Protein AF-D7CAJ5-F1 (afdb_monomer)

Structure (mmCIF, N/CA/C/O backbone):
data_AF-D7CAJ5-F1
#
_entry.id   AF-D7CAJ5-F1
#
loop_
_atom_site.group_PDB
_atom_site.id
_atom_site.type_symbol
_atom_site.label_atom_id
_atom_site.label_alt_id
_atom_site.label_comp_id
_atom_site.label_asym_id
_atom_site.label_entity_id
_atom_site.label_seq_id
_atom_site.pdbx_PDB_ins_code
_atom_site.Cartn_x
_atom_site.Cartn_y
_atom_site.Cartn_z
_atom_site.occupancy
_atom_site.B_iso_or_equiv
_atom_site.auth_seq_id
_atom_site.auth_comp_id
_atom_site.auth_asym_id
_atom_site.auth_atom_id
_atom_site.pdbx_PDB_model_num
ATOM 1 N N . MET A 1 1 ? -3.011 30.055 -12.595 1.00 77.50 1 MET A N 1
ATOM 2 C CA . MET A 1 1 ? -3.490 28.859 -13.329 1.00 77.50 1 MET A CA 1
ATOM 3 C C . MET A 1 1 ? -2.334 28.028 -13.891 1.00 77.50 1 MET A C 1
ATOM 5 O O . MET A 1 1 ? -2.261 26.851 -13.572 1.00 77.50 1 MET A O 1
ATOM 9 N N . ILE A 1 2 ? -1.385 28.634 -14.620 1.00 90.12 2 ILE A N 1
ATOM 10 C CA . ILE A 1 2 ? -0.223 27.937 -15.220 1.00 90.12 2 ILE A CA 1
ATOM 11 C C . ILE A 1 2 ? 0.665 27.239 -14.172 1.00 90.12 2 ILE A C 1
ATOM 13 O O . ILE A 1 2 ? 1.001 26.074 -14.346 1.00 90.12 2 ILE A O 1
ATOM 17 N N . ALA A 1 3 ? 0.974 27.899 -13.049 1.00 89.44 3 ALA A N 1
ATOM 18 C CA . ALA A 1 3 ? 1.773 27.295 -11.975 1.00 89.44 3 ALA A CA 1
ATOM 19 C C . ALA A 1 3 ? 1.115 26.042 -11.364 1.00 89.44 3 ALA A C 1
ATOM 21 O O . ALA A 1 3 ? 1.793 25.049 -11.141 1.00 89.44 3 ALA A O 1
ATOM 22 N N . GLY A 1 4 ? -0.210 26.046 -11.172 1.00 90.31 4 GLY A N 1
ATOM 23 C CA . GLY A 1 4 ? -0.937 24.874 -10.665 1.00 90.31 4 GLY A CA 1
ATOM 24 C C . GLY A 1 4 ? -0.945 23.704 -11.652 1.00 90.31 4 GLY A C 1
ATOM 25 O O . GLY A 1 4 ? -0.774 22.558 -11.248 1.00 90.31 4 GLY A O 1
ATOM 26 N N . LEU A 1 5 ? -1.067 23.994 -12.952 1.00 90.94 5 LEU A N 1
ATOM 27 C CA . LEU A 1 5 ? -0.935 22.998 -14.021 1.00 90.94 5 LEU A CA 1
ATOM 28 C C . LEU A 1 5 ? 0.477 22.399 -14.074 1.00 90.94 5 LEU A C 1
ATOM 30 O O . LEU A 1 5 ? 0.617 21.186 -14.202 1.00 90.94 5 LEU A O 1
ATOM 34 N N . ALA A 1 6 ? 1.513 23.224 -13.907 1.00 90.00 6 ALA A N 1
ATOM 35 C CA . ALA A 1 6 ? 2.898 22.766 -13.843 1.00 90.00 6 ALA A CA 1
ATOM 36 C C . ALA A 1 6 ? 3.161 21.880 -12.613 1.00 90.00 6 ALA A C 1
ATOM 38 O O . ALA A 1 6 ? 3.793 20.835 -12.743 1.00 90.00 6 ALA A O 1
ATOM 39 N N . THR A 1 7 ? 2.635 22.239 -11.436 1.00 89.69 7 THR A N 1
ATOM 40 C CA . THR A 1 7 ? 2.743 21.403 -10.228 1.00 89.69 7 THR A CA 1
ATOM 41 C C . THR A 1 7 ? 2.035 20.063 -10.404 1.00 89.69 7 THR A C 1
ATOM 43 O O . THR A 1 7 ? 2.598 19.027 -10.062 1.00 89.69 7 THR A O 1
ATOM 46 N N . LEU A 1 8 ? 0.828 20.059 -10.976 1.00 90.81 8 LEU A N 1
ATOM 47 C CA . LEU A 1 8 ? 0.088 18.825 -11.236 1.00 90.81 8 LEU A CA 1
ATOM 48 C C . LEU A 1 8 ? 0.845 17.919 -12.219 1.00 90.81 8 LEU A C 1
ATOM 50 O O . LEU A 1 8 ? 1.006 16.730 -11.958 1.00 90.81 8 LEU A O 1
ATOM 54 N N . ALA A 1 9 ? 1.363 18.485 -13.311 1.00 90.19 9 ALA A N 1
ATOM 55 C CA . ALA A 1 9 ? 2.167 17.747 -14.280 1.00 90.19 9 ALA A CA 1
ATOM 56 C C . ALA A 1 9 ? 3.441 17.167 -13.644 1.00 90.19 9 ALA A C 1
ATOM 58 O O . ALA A 1 9 ? 3.770 16.006 -13.877 1.00 90.19 9 ALA A O 1
ATOM 59 N N . TYR A 1 10 ? 4.119 17.942 -12.793 1.00 91.12 10 TYR A N 1
ATOM 60 C CA . TYR A 1 10 ? 5.318 17.501 -12.083 1.00 91.12 10 TYR A CA 1
ATOM 61 C C . TYR A 1 10 ? 5.037 16.351 -11.101 1.00 91.12 10 TYR A C 1
ATOM 63 O O . TYR A 1 10 ? 5.813 15.401 -11.036 1.00 91.12 10 TYR A O 1
ATOM 71 N N . LEU A 1 11 ? 3.911 16.388 -10.381 1.00 91.88 11 LEU A N 1
ATOM 72 C CA . LEU A 1 11 ? 3.502 15.310 -9.471 1.00 91.88 11 LEU A CA 1
ATOM 73 C C . LEU A 1 11 ? 3.100 14.027 -10.213 1.00 91.88 11 LEU A C 1
ATOM 75 O O . LEU A 1 11 ? 3.353 12.926 -9.729 1.00 91.88 11 LEU A O 1
ATOM 79 N N . ILE A 1 12 ? 2.489 14.160 -11.392 1.00 92.19 12 ILE A N 1
ATOM 80 C CA . ILE A 1 12 ? 2.071 13.022 -12.223 1.00 92.19 12 ILE A CA 1
ATOM 81 C C . ILE A 1 12 ? 3.265 12.384 -12.945 1.00 92.19 12 ILE A C 1
ATOM 83 O O . ILE A 1 12 ? 3.240 11.185 -13.226 1.00 92.19 12 ILE A O 1
ATOM 87 N N . LEU A 1 13 ? 4.324 13.153 -13.210 1.00 89.94 13 LEU A N 1
ATOM 88 C CA . LEU A 1 13 ? 5.495 12.720 -13.970 1.00 89.94 13 LEU A CA 1
ATOM 89 C C . LEU A 1 13 ? 6.076 11.364 -13.509 1.00 89.94 13 LEU A C 1
ATOM 91 O O . LEU A 1 13 ? 6.134 10.457 -14.340 1.00 89.94 13 LEU A O 1
ATOM 95 N N . PRO A 1 14 ? 6.442 11.138 -12.228 1.00 86.31 14 PRO A N 1
ATOM 96 C CA . PRO A 1 14 ? 6.976 9.843 -11.794 1.00 86.31 14 PRO A CA 1
ATOM 97 C C . PRO A 1 14 ? 5.965 8.698 -11.944 1.00 86.31 14 PRO A C 1
ATOM 99 O O . PRO A 1 14 ? 6.348 7.590 -12.311 1.00 86.31 14 PRO A O 1
ATOM 102 N N . ASN A 1 15 ? 4.672 8.965 -11.740 1.00 86.50 15 ASN A N 1
ATOM 103 C CA . ASN A 1 15 ? 3.621 7.957 -11.883 1.00 86.50 15 ASN A CA 1
ATOM 104 C C . ASN A 1 15 ? 3.411 7.515 -13.341 1.00 86.50 15 ASN A C 1
ATOM 106 O O . ASN A 1 15 ? 2.938 6.412 -13.577 1.00 86.50 15 ASN A O 1
ATOM 110 N N . VAL A 1 16 ? 3.771 8.353 -14.319 1.00 84.00 16 VAL A N 1
ATOM 111 C CA . VAL A 1 16 ? 3.747 8.012 -15.755 1.00 84.00 16 VAL A CA 1
ATOM 112 C C . VAL A 1 16 ? 5.053 7.350 -16.194 1.00 84.00 16 VAL A C 1
ATOM 114 O O . VAL A 1 16 ? 5.054 6.473 -17.056 1.00 84.00 16 VAL A O 1
ATOM 117 N N . VAL A 1 17 ? 6.171 7.717 -15.570 1.00 81.62 17 VAL A N 1
ATOM 118 C CA . VAL A 1 17 ? 7.478 7.118 -15.854 1.00 81.62 17 VAL A CA 1
ATOM 119 C C . VAL A 1 17 ? 7.504 5.634 -15.461 1.00 81.62 17 VAL A C 1
ATOM 121 O O . VAL A 1 17 ? 7.990 4.821 -16.241 1.00 81.62 17 VAL A O 1
ATOM 124 N N . VAL A 1 18 ? 6.920 5.237 -14.323 1.00 81.31 18 VAL A N 1
ATOM 125 C CA . VAL A 1 18 ? 6.859 3.819 -13.898 1.00 81.31 18 VAL A CA 1
ATOM 126 C C . VAL A 1 18 ? 6.206 2.888 -14.942 1.00 81.31 18 VAL A C 1
ATOM 128 O O . VAL A 1 18 ? 6.850 1.915 -15.341 1.00 81.31 18 VAL A O 1
ATOM 131 N N . PRO A 1 19 ? 4.979 3.141 -15.441 1.00 74.88 19 PRO A N 1
ATOM 132 C CA . PRO A 1 19 ? 4.373 2.307 -16.474 1.00 74.88 19 PRO A CA 1
ATOM 133 C C . PRO A 1 19 ? 5.100 2.429 -17.816 1.00 74.88 19 PRO A C 1
ATOM 135 O O . PRO A 1 19 ? 5.177 1.441 -18.538 1.00 74.88 19 PRO A O 1
ATOM 138 N N . ALA A 1 20 ? 5.705 3.578 -18.143 1.00 75.44 20 ALA A N 1
ATOM 139 C CA . ALA A 1 20 ? 6.535 3.693 -19.343 1.00 75.44 20 ALA A CA 1
ATOM 140 C C . ALA A 1 20 ? 7.748 2.742 -19.292 1.00 75.44 20 ALA A C 1
ATOM 142 O O . ALA A 1 20 ? 8.028 2.047 -20.268 1.00 75.44 20 ALA A O 1
ATOM 143 N N . PHE A 1 21 ? 8.419 2.638 -18.139 1.00 70.88 21 PHE A N 1
ATOM 144 C CA . PHE A 1 21 ? 9.510 1.680 -17.921 1.00 70.88 21 PHE A CA 1
ATOM 145 C C . PHE A 1 21 ? 9.037 0.221 -17.797 1.00 70.88 21 PHE A C 1
ATOM 147 O O . PHE A 1 21 ? 9.837 -0.687 -18.025 1.00 70.88 21 PHE A O 1
ATOM 154 N N . SER A 1 22 ? 7.754 -0.032 -17.511 1.00 68.69 22 SER A N 1
ATOM 155 C CA . SER A 1 22 ? 7.170 -1.386 -17.508 1.00 68.69 22 SER A CA 1
ATOM 156 C C . SER A 1 22 ? 7.195 -2.047 -18.894 1.00 68.69 22 SER A C 1
ATOM 158 O O . SER A 1 22 ? 7.256 -3.271 -18.983 1.00 68.69 22 SER A O 1
ATOM 160 N N . PHE A 1 23 ? 7.230 -1.254 -19.971 1.00 68.50 23 PHE A N 1
ATOM 161 C CA . PHE A 1 23 ? 7.382 -1.744 -21.346 1.00 68.50 23 PHE A CA 1
ATOM 162 C C . PHE A 1 23 ? 8.843 -1.953 -21.776 1.00 68.50 23 PHE A C 1
ATOM 164 O O . PHE A 1 23 ? 9.093 -2.278 -22.937 1.00 68.50 23 PHE A O 1
ATOM 171 N N . ASN A 1 24 ? 9.823 -1.768 -20.886 1.00 63.34 24 ASN A N 1
ATOM 172 C CA . ASN A 1 24 ? 11.232 -1.993 -21.198 1.00 63.34 24 ASN A CA 1
ATOM 173 C C . ASN A 1 24 ? 11.686 -3.379 -20.708 1.00 63.34 24 ASN A C 1
ATOM 175 O O . ASN A 1 24 ? 11.556 -3.674 -19.523 1.00 63.34 24 ASN A O 1
ATOM 179 N N . LYS A 1 25 ? 12.253 -4.211 -21.595 1.00 60.44 25 LYS A N 1
ATOM 180 C CA . LYS A 1 25 ? 12.851 -5.529 -21.282 1.00 60.44 25 LYS A CA 1
ATOM 181 C C . LYS A 1 25 ? 14.333 -5.360 -20.887 1.00 60.44 25 LYS A C 1
ATOM 183 O O . LYS A 1 25 ? 15.153 -5.128 -21.779 1.00 60.44 25 LYS A O 1
ATOM 188 N N . PRO A 1 26 ? 14.718 -5.481 -19.603 1.00 60.09 26 PRO A N 1
ATOM 189 C CA . PRO A 1 26 ? 16.119 -5.394 -19.201 1.00 60.09 26 PRO A CA 1
ATOM 190 C C . PRO A 1 26 ? 16.836 -6.746 -19.382 1.00 60.09 26 PRO A C 1
ATOM 192 O O . PRO A 1 26 ? 16.304 -7.789 -19.015 1.00 60.09 26 PRO A O 1
ATOM 195 N N . ASN A 1 27 ? 18.082 -6.749 -19.868 1.00 52.19 27 ASN A N 1
ATOM 196 C CA . ASN A 1 27 ? 18.954 -7.944 -19.889 1.00 52.19 27 ASN A CA 1
ATOM 197 C C . ASN A 1 27 ? 19.518 -8.327 -18.491 1.00 52.19 27 ASN A C 1
ATOM 199 O O . ASN A 1 27 ? 20.505 -9.054 -18.397 1.00 52.19 27 ASN A O 1
ATOM 203 N N . GLY A 1 28 ? 18.941 -7.819 -17.396 1.00 58.12 28 GLY A N 1
ATOM 204 C CA . GLY A 1 28 ? 19.427 -8.001 -16.024 1.00 58.12 28 GLY A CA 1
ATOM 205 C C . GLY A 1 28 ? 18.440 -7.480 -14.970 1.00 58.12 28 GLY A C 1
ATOM 206 O O . GLY A 1 28 ? 17.347 -7.034 -15.302 1.00 58.12 28 GLY A O 1
ATOM 207 N N . ARG A 1 29 ? 18.819 -7.517 -13.683 1.00 54.59 29 ARG A N 1
ATOM 208 C CA . ARG A 1 29 ? 17.941 -7.149 -12.543 1.00 54.59 29 ARG A CA 1
ATOM 209 C C . ARG A 1 29 ? 17.707 -5.637 -12.378 1.00 54.59 29 ARG A C 1
ATOM 211 O O . ARG A 1 29 ? 16.894 -5.241 -11.551 1.00 54.59 29 ARG A O 1
ATOM 218 N N . PHE A 1 30 ? 18.418 -4.801 -13.138 1.00 53.78 30 PHE A N 1
ATOM 219 C CA . PHE A 1 30 ? 18.406 -3.344 -13.004 1.00 53.78 30 PHE A CA 1
ATOM 220 C C . PHE A 1 30 ? 18.010 -2.679 -14.322 1.00 53.78 30 PHE A C 1
ATOM 222 O O . PHE A 1 30 ? 18.653 -2.882 -15.351 1.00 53.78 30 PHE A O 1
ATOM 229 N N . ASN A 1 31 ? 16.947 -1.878 -14.280 1.00 54.88 31 ASN A N 1
ATOM 230 C CA . ASN A 1 31 ? 16.329 -1.246 -15.442 1.00 54.88 31 ASN A CA 1
ATOM 231 C C . ASN A 1 31 ? 16.517 0.282 -15.374 1.00 54.88 31 ASN A C 1
ATOM 233 O O . ASN A 1 31 ? 15.576 1.023 -15.115 1.00 54.88 31 AS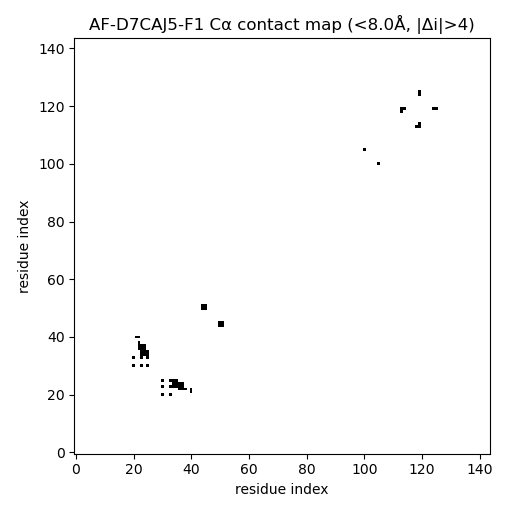N A O 1
ATOM 237 N N . TYR A 1 32 ? 17.765 0.741 -15.529 1.00 58.12 32 TYR A N 1
ATOM 238 C CA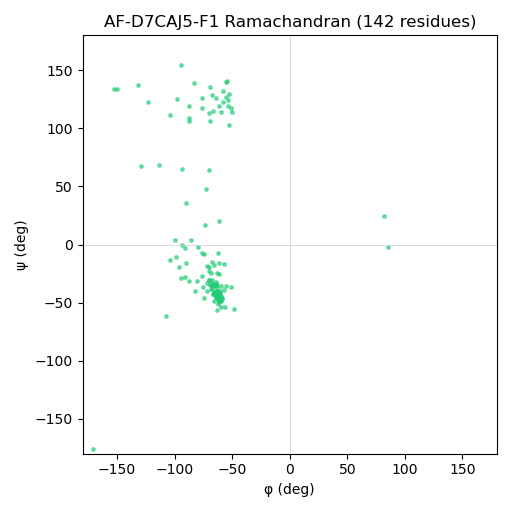 . TYR A 1 32 ? 18.116 2.174 -15.513 1.00 58.12 32 TYR A CA 1
ATOM 239 C C . TYR A 1 32 ? 18.267 2.782 -16.916 1.00 58.12 32 TYR A C 1
ATOM 241 O O . TYR A 1 32 ? 18.363 3.998 -17.052 1.00 58.12 32 TYR A O 1
ATOM 249 N N . THR A 1 33 ? 18.288 1.956 -17.967 1.00 57.97 33 THR A N 1
ATOM 250 C CA . THR A 1 33 ? 18.450 2.392 -19.360 1.00 57.97 33 THR A CA 1
ATOM 251 C C . THR A 1 33 ? 17.396 1.739 -20.249 1.00 57.97 33 THR A C 1
ATOM 253 O O . THR A 1 33 ? 17.101 0.551 -20.115 1.00 57.97 33 THR A O 1
ATOM 256 N N . TRP A 1 34 ? 16.804 2.518 -21.159 1.00 58.38 34 TRP A N 1
ATOM 257 C CA . TRP A 1 34 ? 15.859 2.008 -22.154 1.00 58.38 34 TRP A CA 1
ATOM 258 C C . TRP A 1 34 ? 16.600 1.076 -23.122 1.00 58.38 34 TRP A C 1
ATOM 260 O O . TRP A 1 34 ? 17.502 1.521 -23.827 1.00 58.38 34 TRP A O 1
ATOM 270 N N . GLN A 1 35 ? 16.265 -0.217 -23.130 1.00 65.75 35 GLN A N 1
ATOM 271 C CA . GLN A 1 35 ? 16.949 -1.232 -23.937 1.00 65.75 35 GLN A CA 1
ATOM 272 C C . GLN A 1 35 ? 16.072 -1.687 -25.104 1.00 65.75 35 GLN A C 1
ATOM 274 O O . GLN A 1 35 ? 16.461 -1.526 -26.258 1.00 65.75 35 GLN A O 1
ATOM 279 N N . ARG A 1 36 ? 14.894 -2.263 -24.828 1.00 62.97 36 ARG A N 1
ATOM 280 C CA . ARG A 1 36 ? 14.006 -2.851 -25.847 1.00 62.97 36 ARG A CA 1
ATOM 281 C C . ARG A 1 36 ? 12.543 -2.750 -25.424 1.00 62.97 36 ARG A C 1
ATOM 283 O O . ARG A 1 36 ? 12.209 -3.124 -24.302 1.00 62.97 36 ARG A O 1
ATOM 290 N N . PHE A 1 37 ? 11.678 -2.315 -26.343 1.00 63.53 37 PHE A N 1
ATOM 291 C CA . PHE A 1 37 ? 10.227 -2.323 -26.141 1.00 63.53 37 PHE A CA 1
ATOM 292 C C . PHE A 1 37 ? 9.715 -3.766 -26.088 1.00 63.53 37 PHE A C 1
ATOM 294 O O . PHE A 1 37 ? 10.035 -4.578 -26.958 1.00 63.53 37 PHE A O 1
ATOM 301 N N . SER A 1 38 ? 8.952 -4.101 -25.053 1.00 64.00 38 SER A N 1
ATOM 302 C CA . SER A 1 38 ? 8.441 -5.443 -24.829 1.00 64.00 38 SER A CA 1
ATOM 303 C C . SER A 1 38 ? 7.137 -5.454 -24.050 1.00 64.00 38 SER A C 1
ATOM 305 O O . SER A 1 38 ? 7.037 -4.885 -22.969 1.00 64.00 38 SER A O 1
ATOM 307 N N . THR A 1 39 ? 6.189 -6.239 -24.548 1.00 63.44 39 THR A N 1
ATOM 308 C CA . THR A 1 39 ? 4.889 -6.512 -23.927 1.00 63.44 39 THR A CA 1
ATOM 309 C C . THR A 1 39 ? 4.840 -7.856 -23.191 1.00 63.44 39 THR A C 1
ATOM 311 O O . THR A 1 39 ? 3.793 -8.225 -22.663 1.00 63.44 39 THR A O 1
ATOM 314 N N . ASP A 1 40 ? 5.954 -8.594 -23.115 1.00 63.66 40 ASP A N 1
ATOM 315 C CA . ASP A 1 40 ? 5.999 -9.922 -22.476 1.00 63.66 40 ASP A CA 1
ATOM 316 C C . ASP A 1 40 ? 5.587 -9.887 -20.997 1.00 63.66 40 ASP A C 1
ATOM 318 O O . ASP A 1 40 ? 4.880 -10.773 -20.533 1.00 63.66 40 ASP A O 1
ATOM 322 N N . ALA A 1 41 ? 5.933 -8.815 -20.274 1.00 63.16 41 ALA A N 1
ATOM 323 C CA . ALA A 1 41 ? 5.552 -8.636 -18.869 1.00 63.16 41 ALA A CA 1
ATOM 324 C C . ALA A 1 41 ? 4.027 -8.567 -18.647 1.00 63.16 41 ALA A C 1
ATOM 326 O O . ALA A 1 41 ? 3.547 -8.878 -17.562 1.00 63.16 41 ALA A O 1
ATOM 327 N N . TRP A 1 42 ? 3.270 -8.164 -19.672 1.00 64.50 42 TRP A N 1
ATOM 328 C CA . TRP A 1 42 ? 1.809 -8.067 -19.630 1.00 64.50 42 TRP A CA 1
ATOM 329 C C . TRP A 1 42 ? 1.112 -9.302 -20.204 1.00 64.50 42 TRP A C 1
ATOM 331 O O . TRP A 1 42 ? -0.063 -9.517 -19.923 1.00 64.50 42 TRP A O 1
ATOM 341 N N . THR A 1 43 ? 1.814 -10.103 -21.009 1.00 65.94 43 THR A N 1
ATOM 342 C CA . THR A 1 43 ? 1.255 -11.313 -21.634 1.00 65.94 43 THR A CA 1
ATOM 343 C C . THR A 1 43 ? 1.461 -12.561 -20.782 1.00 65.94 43 THR A C 1
ATOM 345 O O . THR A 1 43 ? 0.601 -13.435 -20.814 1.00 65.94 43 THR A O 1
ATOM 348 N N . ASP A 1 44 ? 2.512 -12.612 -19.956 1.00 66.06 44 ASP A N 1
ATOM 349 C CA . ASP A 1 44 ? 2.675 -13.638 -18.919 1.00 66.06 44 ASP A CA 1
ATOM 350 C C . ASP A 1 44 ? 2.986 -13.025 -17.536 1.00 66.06 44 ASP A C 1
ATOM 352 O O . ASP A 1 44 ? 4.085 -13.183 -16.993 1.00 66.06 44 ASP A O 1
ATOM 356 N N . PRO A 1 45 ? 2.024 -12.303 -16.928 1.00 63.25 45 PRO A N 1
ATOM 357 C CA . PRO A 1 45 ? 2.207 -11.707 -15.606 1.00 63.25 45 PRO A CA 1
ATOM 358 C C . PRO A 1 45 ? 2.355 -12.765 -14.498 1.00 63.25 45 PRO A C 1
ATOM 360 O O . PRO A 1 45 ? 2.867 -12.451 -13.426 1.00 63.25 45 PRO A O 1
ATOM 363 N N . CYS A 1 46 ? 1.953 -14.021 -14.736 1.00 63.19 46 CYS A N 1
ATOM 364 C CA . CYS A 1 46 ? 2.180 -15.129 -13.803 1.00 63.19 46 CYS A CA 1
ATOM 365 C C . CYS A 1 46 ? 3.494 -15.895 -14.058 1.00 63.19 46 CYS A C 1
ATOM 367 O O . CYS A 1 46 ? 3.825 -16.771 -13.260 1.00 63.19 46 CYS A O 1
ATOM 369 N N . GLY A 1 47 ? 4.265 -15.558 -15.099 1.00 60.84 47 GLY A N 1
ATOM 370 C CA . GLY A 1 47 ? 5.537 -16.212 -15.435 1.00 60.84 47 GLY A CA 1
ATOM 371 C C . GLY A 1 47 ? 6.656 -15.972 -14.414 1.00 60.84 47 GLY A C 1
ATOM 372 O O . GLY A 1 47 ? 7.656 -16.688 -14.378 1.00 60.84 47 GLY A O 1
ATOM 373 N N . VAL A 1 48 ? 6.481 -14.986 -13.532 1.00 65.31 48 VAL A N 1
ATOM 374 C CA . VAL A 1 48 ? 7.360 -14.721 -12.388 1.00 65.31 48 VAL A CA 1
ATOM 375 C C . VAL A 1 48 ? 6.922 -15.545 -11.178 1.00 65.31 48 VAL A C 1
ATOM 377 O O . VAL A 1 48 ? 5.813 -15.388 -10.661 1.00 65.31 48 VAL A O 1
ATOM 380 N N . ALA A 1 49 ? 7.823 -16.414 -10.708 1.00 66.50 49 ALA A N 1
ATOM 381 C CA . ALA A 1 49 ? 7.580 -17.317 -9.587 1.00 66.50 49 ALA A CA 1
ATOM 382 C C . ALA A 1 49 ? 7.026 -16.561 -8.365 1.00 66.50 49 ALA A C 1
ATOM 384 O O . ALA A 1 49 ? 7.679 -15.679 -7.810 1.00 66.50 49 ALA A O 1
ATOM 385 N N . GLY A 1 50 ? 5.804 -16.916 -7.955 1.00 68.50 50 GLY A N 1
ATOM 386 C CA . GLY A 1 50 ? 5.154 -16.372 -6.762 1.00 68.50 50 GLY A CA 1
ATOM 387 C C . GLY A 1 50 ? 4.390 -15.056 -6.946 1.00 68.50 50 GLY A C 1
ATOM 388 O O . GLY A 1 50 ? 3.753 -14.626 -5.984 1.00 68.50 50 GLY A O 1
ATOM 389 N N . LEU A 1 51 ? 4.369 -14.433 -8.135 1.00 77.19 51 LEU A N 1
ATOM 390 C CA . LEU A 1 51 ? 3.663 -13.158 -8.336 1.00 77.19 51 LEU A CA 1
ATOM 391 C C . LEU A 1 51 ? 2.151 -13.320 -8.115 1.00 77.19 51 LEU A C 1
ATOM 393 O O . LEU A 1 51 ? 1.575 -12.692 -7.229 1.00 77.19 51 LEU A O 1
ATOM 397 N N . CYS A 1 52 ? 1.520 -14.242 -8.846 1.00 78.88 52 CYS A N 1
ATOM 398 C CA . CYS A 1 52 ? 0.075 -14.461 -8.759 1.00 78.88 52 CYS A CA 1
ATOM 399 C C . CYS A 1 52 ? -0.361 -14.999 -7.381 1.00 78.88 52 CYS A C 1
ATOM 401 O O . CYS A 1 52 ? -1.390 -14.577 -6.858 1.00 78.88 52 CYS A O 1
ATOM 403 N N . GLY A 1 53 ? 0.462 -15.833 -6.732 1.00 83.50 53 GLY A N 1
ATOM 404 C CA . GLY A 1 53 ? 0.215 -16.275 -5.353 1.00 83.50 53 GLY A CA 1
ATOM 405 C C . GLY A 1 53 ? 0.265 -15.126 -4.340 1.00 83.50 53 GLY A C 1
ATOM 406 O O . GLY A 1 53 ? -0.617 -15.010 -3.490 1.00 83.50 53 GLY A O 1
ATOM 407 N N . SER A 1 54 ? 1.249 -14.230 -4.468 1.00 84.62 54 SER A N 1
ATOM 408 C CA . SER A 1 54 ? 1.399 -13.075 -3.572 1.00 84.62 54 SER A CA 1
ATOM 409 C C . SER A 1 54 ? 0.273 -12.057 -3.753 1.00 84.62 54 SER A C 1
ATOM 411 O O . SER A 1 54 ? -0.217 -11.504 -2.767 1.00 84.62 54 SER A O 1
ATOM 413 N N . LEU A 1 55 ? -0.179 -11.835 -4.994 1.00 86.19 55 LEU A N 1
ATOM 414 C CA . LEU A 1 55 ? -1.314 -10.953 -5.287 1.00 86.19 55 LEU A CA 1
ATOM 415 C C . LEU A 1 55 ? -2.601 -11.451 -4.624 1.00 86.19 55 LEU A C 1
ATOM 417 O O . LEU A 1 55 ? -3.274 -10.679 -3.943 1.00 86.19 55 LEU A O 1
ATOM 421 N N . VAL A 1 56 ? -2.930 -12.736 -4.792 1.00 88.00 56 VAL A N 1
ATOM 422 C CA . VAL A 1 56 ? -4.144 -13.326 -4.205 1.00 88.00 56 VAL A CA 1
ATOM 423 C C . VAL A 1 56 ? -4.092 -13.264 -2.682 1.00 88.00 56 VAL A C 1
ATOM 425 O O . VAL A 1 56 ? -5.061 -12.835 -2.058 1.00 88.00 56 VAL A O 1
ATOM 428 N N . LEU A 1 57 ? -2.951 -13.619 -2.085 1.00 88.81 57 LEU A N 1
ATOM 429 C CA . LEU A 1 57 ? -2.770 -13.552 -0.638 1.00 88.81 57 LEU A CA 1
ATOM 430 C C . LEU A 1 57 ? -2.958 -12.122 -0.110 1.00 88.81 57 LEU A C 1
ATOM 432 O O . LEU A 1 57 ? -3.676 -11.913 0.867 1.00 88.81 57 LEU A O 1
ATOM 436 N N . SER A 1 58 ? -2.362 -11.135 -0.783 1.00 90.69 58 SER A N 1
ATOM 437 C CA . SER A 1 58 ? -2.472 -9.721 -0.408 1.00 90.69 58 SER A CA 1
ATOM 438 C C . SER A 1 58 ? -3.915 -9.229 -0.499 1.00 90.69 58 SER A C 1
ATOM 440 O O . SER A 1 58 ? -4.395 -8.549 0.405 1.00 90.69 58 SER A O 1
ATOM 442 N N . LEU A 1 59 ? -4.631 -9.612 -1.560 1.00 93.12 59 LEU A N 1
ATOM 443 C CA . LEU A 1 59 ? -6.022 -9.221 -1.767 1.00 93.12 59 LEU A CA 1
ATOM 444 C C . LEU A 1 59 ? -6.947 -9.848 -0.717 1.00 93.12 59 LEU A C 1
ATOM 446 O O . LEU A 1 59 ? -7.800 -9.165 -0.154 1.00 93.12 59 LEU A O 1
ATOM 450 N N . GLN A 1 60 ? -6.746 -11.127 -0.404 1.00 93.25 60 GLN A N 1
ATOM 451 C CA . GLN A 1 60 ? -7.505 -11.819 0.632 1.00 93.25 60 GLN A CA 1
ATOM 452 C C . GLN A 1 60 ? -7.280 -11.175 2.007 1.00 93.25 60 GLN A C 1
ATOM 454 O O . GLN A 1 60 ? -8.246 -10.886 2.713 1.00 93.25 60 GLN A O 1
ATOM 459 N N . LEU A 1 61 ? -6.023 -10.901 2.373 1.00 93.12 61 LEU A N 1
ATOM 460 C CA . LEU A 1 61 ? -5.686 -10.224 3.629 1.00 93.12 61 LEU A CA 1
ATOM 461 C C . LEU A 1 61 ? -6.282 -8.816 3.697 1.00 93.12 61 LEU A C 1
ATOM 463 O O . LEU A 1 61 ? -6.835 -8.448 4.732 1.00 93.12 61 LEU A O 1
ATOM 467 N N . ALA A 1 62 ? -6.227 -8.056 2.600 1.00 93.19 62 AL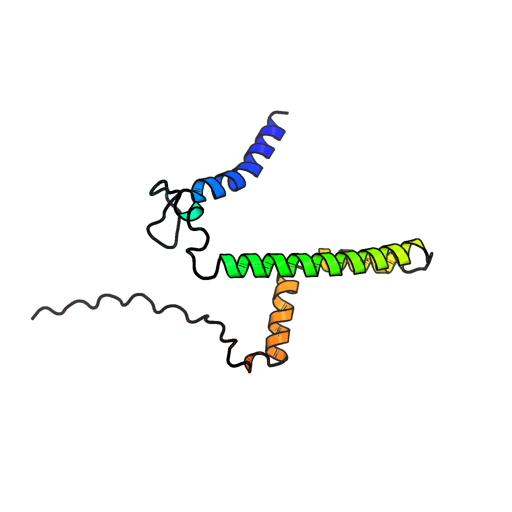A A N 1
ATOM 468 C CA . ALA A 1 62 ? -6.812 -6.722 2.527 1.00 93.19 62 ALA A CA 1
ATOM 469 C C . ALA A 1 62 ? -8.320 -6.754 2.805 1.00 93.19 62 ALA A C 1
ATOM 471 O O . ALA A 1 62 ? -8.801 -5.987 3.634 1.00 93.19 62 ALA A O 1
ATOM 472 N N . VAL A 1 63 ? -9.059 -7.684 2.190 1.00 96.31 63 VAL A N 1
ATOM 473 C CA . VAL A 1 63 ? -10.510 -7.819 2.401 1.00 96.31 63 VAL A CA 1
ATOM 474 C C . VAL A 1 63 ? -10.839 -8.128 3.862 1.00 96.31 63 VAL A C 1
ATOM 476 O O . VAL A 1 63 ? -11.673 -7.446 4.461 1.00 96.31 63 VAL A O 1
ATOM 479 N N . TRP A 1 64 ? -10.166 -9.111 4.467 1.00 96.31 64 TRP A N 1
ATOM 480 C CA . TRP A 1 64 ? -10.390 -9.458 5.874 1.00 96.31 64 TRP A CA 1
ATOM 481 C C . TRP A 1 64 ? -10.026 -8.311 6.822 1.00 96.31 64 TRP A C 1
ATOM 483 O O . TRP A 1 64 ? -10.779 -8.020 7.754 1.00 96.31 64 TRP A O 1
ATOM 493 N N . ALA A 1 65 ? -8.910 -7.625 6.560 1.00 94.88 65 ALA A N 1
ATOM 494 C CA . ALA A 1 65 ? -8.467 -6.483 7.348 1.00 94.88 65 ALA A CA 1
ATOM 495 C C . ALA A 1 65 ? -9.453 -5.310 7.255 1.00 94.88 65 ALA A C 1
ATOM 497 O O . ALA A 1 65 ? -9.815 -4.736 8.283 1.00 94.88 65 ALA A O 1
ATOM 498 N N . THR A 1 66 ? -9.936 -4.978 6.052 1.00 95.12 66 THR A N 1
ATOM 499 C CA . THR A 1 66 ? -10.928 -3.914 5.854 1.00 95.12 66 THR A CA 1
ATOM 500 C C . THR A 1 66 ? -12.233 -4.245 6.563 1.00 95.12 66 THR A C 1
ATOM 502 O O . THR A 1 66 ? -12.731 -3.410 7.309 1.00 95.12 66 THR A O 1
ATOM 505 N N . LEU A 1 67 ? -12.761 -5.463 6.410 1.00 96.75 67 LEU A N 1
ATOM 506 C CA . LEU A 1 67 ? -13.998 -5.865 7.085 1.00 96.75 67 LEU A CA 1
ATOM 507 C C . LEU A 1 67 ? -13.872 -5.764 8.610 1.00 96.75 67 LEU A C 1
ATOM 509 O O . LEU A 1 67 ? -14.733 -5.166 9.257 1.00 96.75 67 LEU A O 1
ATOM 513 N N . GLY A 1 68 ? -12.779 -6.280 9.182 1.00 95.69 68 GLY A N 1
ATOM 514 C CA . GLY A 1 68 ? -12.515 -6.184 10.619 1.00 95.69 68 GLY A CA 1
ATOM 515 C C . GLY A 1 68 ? -12.404 -4.734 11.101 1.00 95.69 68 GLY A C 1
ATOM 516 O O . GLY A 1 68 ? -13.049 -4.354 12.081 1.00 95.69 68 GLY A O 1
ATOM 517 N N . ALA A 1 69 ? -11.641 -3.904 10.383 1.00 93.81 69 ALA A N 1
ATOM 518 C CA . ALA A 1 69 ? -11.467 -2.490 10.699 1.00 93.81 69 ALA A CA 1
ATOM 519 C C . ALA A 1 69 ? -12.775 -1.693 10.578 1.00 93.81 69 ALA A C 1
ATOM 521 O O . ALA A 1 69 ? -13.063 -0.865 11.442 1.00 93.81 69 ALA A O 1
ATOM 522 N N . THR A 1 70 ? -13.591 -1.948 9.550 1.00 94.50 70 THR A N 1
ATOM 523 C CA . THR A 1 70 ? -14.884 -1.278 9.361 1.00 94.50 70 THR A CA 1
ATOM 524 C C . THR A 1 70 ? -15.856 -1.654 10.468 1.00 94.50 70 THR A C 1
ATOM 526 O O . THR A 1 70 ? -16.411 -0.758 11.093 1.00 94.50 70 THR A O 1
ATOM 529 N N . VAL A 1 71 ? -16.018 -2.944 10.782 1.00 95.50 71 VAL A N 1
ATOM 530 C CA . VAL A 1 71 ? -16.926 -3.381 11.856 1.00 95.50 71 VAL A CA 1
ATOM 531 C C . VAL A 1 71 ? -16.513 -2.769 13.195 1.00 95.50 71 VAL A C 1
ATOM 533 O O . VAL A 1 71 ? -17.346 -2.176 13.885 1.00 95.50 71 VAL A O 1
ATOM 536 N N . LEU A 1 72 ? -15.225 -2.843 13.546 1.00 91.38 72 LEU A N 1
ATOM 537 C CA . LEU A 1 72 ? -14.719 -2.279 14.796 1.00 91.38 72 LEU A CA 1
ATOM 538 C C . LEU A 1 72 ? -14.870 -0.749 14.834 1.00 91.38 72 LEU A C 1
ATOM 540 O O . LEU A 1 72 ? -15.345 -0.196 15.827 1.00 91.38 72 LEU A O 1
ATOM 544 N N . GLY A 1 73 ? -14.528 -0.063 13.743 1.00 88.62 73 GLY A N 1
ATOM 545 C CA . GLY A 1 73 ? -14.671 1.385 13.614 1.00 88.62 73 GLY A CA 1
ATOM 546 C C . GLY A 1 73 ? -16.126 1.845 13.725 1.00 88.62 73 GLY A C 1
ATOM 547 O O . GLY A 1 73 ? -16.416 2.809 14.435 1.00 88.62 73 GLY A O 1
ATOM 548 N N . THR A 1 74 ? -17.060 1.127 13.095 1.00 90.69 74 THR A N 1
ATOM 549 C CA . THR A 1 74 ? -18.498 1.410 13.171 1.00 90.69 74 THR A CA 1
ATOM 550 C C . THR A 1 74 ? -19.037 1.203 14.584 1.00 90.69 74 THR A C 1
ATOM 552 O O . THR A 1 74 ? -19.787 2.050 15.069 1.00 90.69 74 THR A O 1
ATOM 555 N N . LEU A 1 75 ? -18.624 0.142 15.287 1.00 87.12 75 LEU A N 1
ATOM 556 C CA . LEU A 1 75 ? -19.008 -0.084 16.685 1.00 87.12 75 LEU A CA 1
ATOM 557 C C . LEU A 1 75 ? -18.517 1.052 17.596 1.00 87.12 75 LEU A C 1
ATOM 559 O O . LEU A 1 75 ? -19.296 1.592 18.383 1.00 87.12 75 LEU A O 1
ATOM 563 N N . ILE A 1 76 ? -17.258 1.476 17.449 1.00 84.06 76 ILE A N 1
ATOM 564 C CA . ILE A 1 76 ? -16.686 2.596 18.215 1.00 84.06 76 ILE A CA 1
ATOM 565 C C . ILE A 1 76 ? -17.433 3.905 17.910 1.00 84.06 76 ILE A C 1
ATOM 567 O O . ILE A 1 76 ? -17.769 4.661 18.828 1.00 84.06 76 ILE A O 1
ATOM 571 N N . ALA A 1 77 ? -17.737 4.168 16.635 1.00 82.88 77 ALA A N 1
ATOM 572 C CA . ALA A 1 77 ? -18.504 5.340 16.218 1.00 82.88 77 ALA A CA 1
ATOM 573 C C . ALA A 1 77 ? -19.925 5.336 16.809 1.00 82.88 77 ALA A C 1
ATOM 575 O O . ALA A 1 77 ? -20.389 6.363 17.311 1.00 82.88 77 ALA A O 1
ATOM 576 N N . PHE A 1 78 ? -20.588 4.177 16.823 1.00 83.06 78 PHE A N 1
ATOM 577 C CA . PHE A 1 78 ? -21.927 4.007 17.385 1.00 83.06 78 PHE A CA 1
ATOM 578 C C . PHE A 1 78 ? -21.954 4.231 18.906 1.00 83.06 78 PHE A C 1
ATOM 580 O O . PHE A 1 78 ? -22.809 4.961 19.416 1.00 83.06 78 PHE A O 1
ATOM 587 N N . VAL A 1 79 ? -20.973 3.689 19.637 1.00 80.19 79 VAL A N 1
ATOM 588 C CA . VAL A 1 79 ? -20.816 3.916 21.086 1.00 80.19 79 VAL A CA 1
ATOM 589 C C . VAL A 1 79 ? -20.588 5.401 21.386 1.00 80.19 79 VAL A C 1
ATOM 591 O O . VAL A 1 79 ? -21.226 5.957 22.286 1.00 80.19 79 VAL A O 1
ATOM 594 N N . ARG A 1 80 ? -19.740 6.075 20.596 1.00 66.56 80 ARG A N 1
ATOM 595 C CA . ARG A 1 80 ? -19.478 7.518 20.728 1.00 66.56 80 ARG A CA 1
ATOM 596 C C . ARG A 1 80 ? -20.719 8.375 20.449 1.00 66.56 80 ARG A C 1
ATOM 598 O O . ARG A 1 80 ? -20.853 9.441 21.050 1.00 66.56 80 ARG A O 1
ATOM 605 N N . ALA A 1 81 ? -21.611 7.933 19.562 1.00 73.50 81 ALA A N 1
ATOM 606 C CA . ALA A 1 81 ? -22.843 8.646 19.226 1.00 73.50 81 ALA A CA 1
ATOM 607 C C . ALA A 1 81 ? -23.919 8.535 20.322 1.00 73.50 81 ALA A C 1
ATOM 609 O O . ALA A 1 81 ? -24.635 9.506 20.570 1.00 73.50 81 ALA A O 1
ATOM 610 N N . ARG A 1 82 ? -24.028 7.381 21.001 1.00 67.31 82 ARG A N 1
ATOM 611 C CA . ARG A 1 82 ? -25.117 7.115 21.962 1.00 67.31 82 ARG A CA 1
ATOM 612 C C . ARG A 1 82 ? -24.778 7.435 23.423 1.00 67.31 82 ARG A C 1
ATOM 614 O O . ARG A 1 82 ? -25.675 7.820 24.169 1.00 67.31 82 ARG A O 1
ATOM 621 N N . HIS A 1 83 ? -23.514 7.352 23.845 1.00 60.88 83 HIS A N 1
ATOM 622 C CA . HIS A 1 83 ? -23.107 7.726 25.206 1.00 60.88 83 HIS A CA 1
ATOM 623 C C . HIS A 1 83 ? -22.403 9.092 25.235 1.00 60.88 83 HIS A C 1
ATOM 625 O O . HIS A 1 83 ? -21.266 9.236 24.789 1.00 60.88 83 HIS A O 1
ATOM 631 N N . ARG A 1 84 ? -23.039 10.113 25.839 1.00 54.00 84 ARG A N 1
ATOM 632 C CA . ARG A 1 84 ? -22.423 11.427 26.139 1.00 54.00 84 ARG A CA 1
ATOM 633 C C . ARG A 1 84 ? -21.406 11.359 27.297 1.00 54.00 84 ARG A C 1
ATOM 635 O O . ARG A 1 84 ? -21.449 12.177 28.211 1.00 54.00 84 ARG A O 1
ATOM 642 N N . PHE A 1 85 ? -20.487 10.394 27.279 1.00 58.22 85 PHE A N 1
ATOM 643 C CA . PHE A 1 85 ? -19.489 10.227 28.338 1.00 58.22 85 PHE A CA 1
ATOM 644 C C . PHE A 1 85 ? -18.147 10.913 28.038 1.00 58.22 85 PHE A C 1
ATOM 646 O O . PHE A 1 85 ? -17.746 11.136 26.895 1.00 58.22 85 PHE A O 1
ATOM 653 N N . ARG A 1 86 ? -17.454 11.232 29.135 1.00 53.66 86 ARG A N 1
ATOM 654 C CA . ARG A 1 86 ? -16.223 12.021 29.333 1.00 53.66 86 ARG A CA 1
ATOM 655 C C . ARG A 1 86 ? -14.944 11.479 28.648 1.00 53.66 86 ARG A C 1
ATOM 657 O O . ARG A 1 86 ? -13.845 11.863 29.019 1.00 53.66 86 ARG A O 1
ATOM 664 N N . ALA A 1 87 ? -15.070 10.629 27.625 1.00 55.41 87 ALA A N 1
ATOM 665 C CA . ALA A 1 87 ? -13.962 10.025 26.871 1.00 55.41 87 ALA A CA 1
ATOM 666 C C . ALA A 1 87 ? -13.560 10.800 25.595 1.00 55.41 87 ALA A C 1
ATOM 668 O O . ALA A 1 87 ? -12.619 10.409 24.910 1.00 55.41 87 ALA A O 1
ATOM 669 N N . ARG A 1 88 ? -14.231 11.918 25.263 1.00 59.12 88 ARG A N 1
ATOM 670 C CA . ARG A 1 88 ? -13.934 12.723 24.055 1.00 59.12 88 ARG A CA 1
ATOM 671 C C . ARG A 1 88 ? -12.474 13.189 23.967 1.00 59.12 88 ARG A C 1
ATOM 673 O O . ARG A 1 88 ? -11.945 13.243 22.864 1.00 59.12 88 ARG A O 1
ATOM 680 N N . GLY A 1 89 ? -11.848 13.506 25.104 1.00 58.06 89 GLY A N 1
ATOM 681 C CA . GLY A 1 89 ? -10.439 13.908 25.166 1.00 58.06 89 GLY A CA 1
ATOM 682 C C . GLY A 1 89 ? -9.479 12.732 24.973 1.00 58.06 89 GLY A C 1
ATOM 683 O O . GLY A 1 89 ? -8.576 12.817 24.152 1.00 58.06 89 GLY A O 1
ATOM 684 N N . ALA A 1 90 ? -9.728 11.605 25.649 1.00 61.28 90 ALA A N 1
ATOM 685 C CA . ALA A 1 90 ? -8.876 10.416 25.564 1.00 61.28 90 ALA A CA 1
ATOM 686 C C . ALA A 1 90 ? -8.867 9.793 24.157 1.00 61.28 90 ALA A C 1
ATOM 688 O O . ALA A 1 90 ? -7.807 9.430 23.662 1.00 61.28 90 ALA A O 1
ATOM 689 N N . VAL A 1 91 ? -10.023 9.731 23.482 1.00 62.09 91 VAL A N 1
ATOM 690 C CA . VAL A 1 91 ? -10.117 9.223 22.099 1.00 62.09 91 VAL A CA 1
ATOM 691 C C . VAL A 1 91 ? -9.394 10.147 21.113 1.00 62.09 91 VAL A C 1
ATOM 693 O O . VAL A 1 91 ? -8.783 9.659 20.172 1.00 62.09 91 VAL A O 1
ATOM 696 N N . GLY A 1 92 ? -9.418 11.467 21.330 1.00 62.97 92 GLY A N 1
ATOM 697 C CA . GLY A 1 92 ? -8.651 12.412 20.513 1.00 62.97 92 GLY A CA 1
ATOM 698 C C . GLY A 1 92 ? -7.146 12.161 20.618 1.00 62.97 92 GLY A C 1
ATOM 699 O O . GLY A 1 92 ? -6.485 11.967 19.603 1.00 62.97 92 GLY A O 1
ATOM 700 N N . SER A 1 93 ? -6.615 12.074 21.840 1.00 63.12 93 SER A N 1
ATOM 701 C CA . SER A 1 93 ? -5.187 11.828 22.078 1.00 63.12 93 SER A CA 1
ATOM 702 C C . SER A 1 93 ? -4.720 10.469 21.545 1.00 63.12 93 SER A C 1
ATOM 704 O O . SER A 1 93 ? -3.644 10.379 20.959 1.00 63.12 93 SER A O 1
ATOM 706 N N . LEU A 1 94 ? -5.539 9.420 21.697 1.00 65.88 94 LEU A N 1
ATOM 707 C CA . LEU A 1 94 ? -5.215 8.069 21.225 1.00 65.88 94 LEU A CA 1
ATOM 708 C C . LEU A 1 94 ? -5.225 7.934 19.695 1.00 65.88 94 LEU A C 1
ATOM 710 O O . LEU A 1 94 ? -4.651 6.983 19.185 1.00 65.88 94 LEU A O 1
ATOM 714 N N . VAL A 1 95 ? -5.878 8.847 18.968 1.00 67.31 95 VAL A N 1
ATOM 715 C CA . VAL A 1 95 ? -5.852 8.888 17.495 1.00 67.31 95 VAL A CA 1
ATOM 716 C C . VAL A 1 95 ? -4.596 9.604 17.001 1.00 67.31 95 VAL A C 1
ATOM 718 O O . VAL A 1 95 ? -3.961 9.138 16.061 1.00 67.31 95 VAL A O 1
ATOM 721 N N . PHE A 1 96 ? -4.183 10.691 17.661 1.00 67.44 96 PHE A N 1
ATOM 722 C CA . PHE A 1 96 ? -2.963 11.416 17.289 1.00 67.44 96 PHE A CA 1
ATOM 723 C C . PHE A 1 96 ? -1.678 10.646 17.603 1.00 67.44 96 PHE A C 1
ATOM 725 O O . PHE A 1 96 ? -0.696 10.794 16.881 1.00 67.44 96 PHE A O 1
ATOM 732 N N . LEU A 1 97 ? -1.680 9.812 18.645 1.00 72.38 97 LEU A N 1
ATOM 733 C CA . LEU A 1 97 ? -0.501 9.047 19.046 1.00 72.38 97 LEU A CA 1
ATOM 734 C C . LEU A 1 97 ? 0.004 8.101 17.932 1.00 72.38 97 LEU A C 1
ATOM 736 O O . LEU A 1 97 ? 1.155 8.255 17.541 1.00 72.38 97 LEU A O 1
ATOM 740 N N . PRO A 1 98 ? -0.811 7.203 17.339 1.00 67.62 98 PRO A N 1
ATOM 741 C CA . PRO A 1 98 ? -0.382 6.357 16.224 1.00 67.62 98 PRO A CA 1
ATOM 742 C C . PRO A 1 98 ? -0.170 7.123 14.911 1.00 67.62 98 PRO A C 1
ATOM 744 O O . PRO A 1 98 ? 0.598 6.664 14.078 1.00 67.62 98 PRO A O 1
ATOM 747 N N . LEU A 1 99 ? -0.791 8.295 14.736 1.00 70.06 99 LEU A N 1
ATOM 748 C CA . LEU A 1 99 ? -0.532 9.189 13.596 1.00 70.06 99 LEU A CA 1
ATOM 749 C C . LEU A 1 99 ? 0.860 9.842 13.659 1.00 70.06 99 LEU A C 1
ATOM 751 O O . LEU A 1 99 ? 1.439 10.143 12.620 1.00 70.06 99 LEU A O 1
ATOM 755 N N . ALA A 1 100 ? 1.384 10.069 14.865 1.00 73.38 100 ALA A N 1
ATOM 756 C CA . ALA A 1 100 ? 2.727 10.603 15.088 1.00 73.38 100 ALA A CA 1
ATOM 757 C C . ALA A 1 100 ? 3.799 9.506 15.214 1.00 73.38 100 ALA A C 1
ATOM 759 O O . ALA A 1 100 ? 4.991 9.803 15.123 1.00 73.38 100 ALA A O 1
ATOM 760 N N . MET A 1 101 ? 3.396 8.251 15.442 1.00 74.88 101 MET A N 1
ATOM 761 C CA . MET A 1 101 ? 4.328 7.127 15.476 1.00 74.88 101 MET A CA 1
ATOM 762 C C . MET A 1 101 ? 4.874 6.857 14.069 1.00 74.88 101 MET A C 1
ATOM 764 O O . MET A 1 101 ? 4.100 6.804 13.112 1.00 74.88 101 MET A O 1
ATOM 768 N N . PRO A 1 102 ? 6.191 6.629 13.917 1.00 76.00 102 PRO A N 1
ATOM 769 C CA . PRO A 1 102 ? 6.746 6.239 12.633 1.00 76.00 102 PRO A CA 1
ATOM 770 C C . PRO A 1 102 ? 6.176 4.877 12.227 1.00 76.00 102 PRO A C 1
ATOM 772 O O . PRO A 1 102 ? 6.303 3.900 12.969 1.00 76.00 102 PRO A O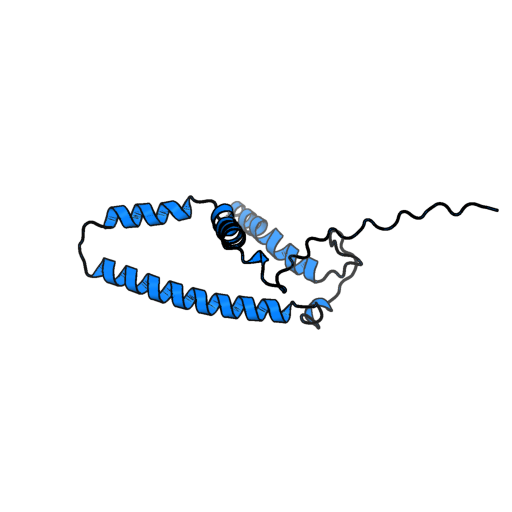 1
ATOM 775 N N . GLU A 1 103 ? 5.606 4.792 11.027 1.00 78.75 103 GLU A N 1
ATOM 776 C CA . GLU A 1 103 ? 5.081 3.548 10.445 1.00 78.75 103 GLU A CA 1
ATOM 777 C C . GLU A 1 103 ? 6.115 2.409 10.488 1.00 78.75 103 GLU A C 1
ATOM 779 O O . GLU A 1 103 ? 5.794 1.265 10.809 1.00 78.75 103 GLU A O 1
ATOM 784 N N . VAL A 1 104 ? 7.389 2.754 10.289 1.00 76.62 104 VAL A N 1
ATOM 785 C CA . VAL A 1 104 ? 8.532 1.833 10.355 1.00 76.62 104 VAL A CA 1
ATOM 786 C C . VAL A 1 104 ? 8.623 1.117 11.707 1.00 76.62 104 VAL A C 1
ATOM 788 O O . VAL A 1 104 ? 8.913 -0.076 11.764 1.00 76.62 104 VAL A O 1
ATOM 791 N N . VAL A 1 105 ? 8.342 1.821 12.807 1.00 79.75 105 VAL A N 1
ATOM 792 C CA . VAL A 1 105 ? 8.399 1.250 14.161 1.00 79.75 105 VAL A CA 1
ATOM 793 C C . VAL A 1 105 ? 7.229 0.291 14.386 1.00 79.75 105 VAL A C 1
ATOM 795 O O . VAL A 1 105 ? 7.413 -0.794 14.945 1.00 79.75 105 VAL A O 1
ATOM 798 N N . MET A 1 106 ? 6.036 0.644 13.896 1.00 79.00 106 MET A N 1
ATOM 799 C CA . MET A 1 106 ? 4.871 -0.243 13.952 1.00 79.00 106 MET A CA 1
ATOM 800 C C . MET A 1 106 ? 5.084 -1.520 13.133 1.00 79.00 106 MET A C 1
ATOM 802 O O . MET A 1 106 ? 4.705 -2.590 13.597 1.00 79.00 106 MET A O 1
ATOM 806 N N . ALA A 1 107 ? 5.744 -1.441 11.975 1.00 77.44 107 ALA A N 1
ATOM 807 C CA . ALA A 1 107 ? 6.053 -2.611 11.152 1.00 77.44 107 ALA A CA 1
ATOM 808 C C . ALA A 1 107 ? 7.155 -3.512 11.748 1.00 77.44 107 ALA A C 1
ATOM 810 O O . ALA A 1 107 ? 7.106 -4.731 11.587 1.00 77.44 107 ALA A O 1
ATOM 811 N N . ALA A 1 108 ? 8.144 -2.942 12.448 1.00 81.56 108 ALA A N 1
ATOM 812 C CA . ALA A 1 108 ? 9.276 -3.694 13.000 1.00 81.56 108 ALA A CA 1
ATOM 813 C C . ALA A 1 108 ? 8.960 -4.420 14.323 1.00 81.56 108 ALA A C 1
ATOM 815 O O . ALA A 1 108 ? 9.522 -5.480 14.603 1.00 81.56 108 ALA A O 1
ATOM 816 N N . SER A 1 109 ? 8.064 -3.872 15.149 1.00 80.19 109 SER A N 1
ATOM 817 C CA . SER A 1 109 ? 7.769 -4.425 16.482 1.00 80.19 109 SER A CA 1
ATOM 818 C C . SER A 1 109 ? 7.138 -5.835 16.505 1.00 80.19 109 SER A C 1
ATOM 820 O O . SER A 1 109 ? 7.493 -6.615 17.391 1.00 80.19 109 SER A O 1
ATOM 822 N N . PRO A 1 110 ? 6.283 -6.257 15.549 1.00 77.88 110 PRO A N 1
ATOM 823 C CA . PRO A 1 110 ? 5.820 -7.642 15.480 1.00 77.88 110 PRO A CA 1
ATOM 824 C C . PRO A 1 110 ? 6.956 -8.611 15.151 1.00 77.88 110 PRO A C 1
ATOM 826 O O . PRO A 1 110 ? 6.986 -9.716 15.685 1.00 77.88 110 PRO A O 1
ATOM 829 N N . ALA A 1 111 ? 7.923 -8.196 14.324 1.00 79.25 111 ALA A N 1
ATOM 830 C CA . ALA A 1 111 ? 9.068 -9.032 13.975 1.00 79.25 111 ALA A CA 1
ATOM 831 C C . ALA A 1 111 ? 9.933 -9.333 15.208 1.00 79.25 111 ALA A C 1
ATOM 833 O O . ALA A 1 111 ? 10.269 -10.488 15.459 1.00 79.25 111 ALA A O 1
ATOM 834 N N . THR A 1 112 ? 10.228 -8.325 16.035 1.00 78.56 112 THR A N 1
ATOM 835 C CA . THR A 1 112 ? 10.973 -8.534 17.288 1.00 78.56 112 THR A CA 1
ATOM 836 C C . THR A 1 112 ? 10.176 -9.347 18.308 1.00 78.56 112 THR A C 1
ATOM 838 O O . THR A 1 112 ? 10.756 -10.144 19.046 1.00 78.56 112 THR A O 1
ATOM 841 N N . LEU A 1 113 ? 8.848 -9.210 18.335 1.00 79.56 113 LEU A N 1
ATOM 842 C CA . LEU A 1 113 ? 7.977 -10.029 19.175 1.00 79.56 113 LEU A CA 1
ATOM 843 C C . LEU A 1 113 ? 7.977 -11.502 18.736 1.00 79.56 113 LEU A C 1
ATOM 845 O O . LEU A 1 113 ? 8.090 -12.377 19.589 1.00 79.56 113 LEU A O 1
ATOM 849 N N . PHE A 1 114 ? 7.933 -11.801 17.435 1.00 78.44 114 PHE A N 1
ATOM 850 C CA . PHE A 1 114 ? 7.996 -13.182 16.935 1.00 78.44 114 PHE A CA 1
ATOM 851 C C . PHE A 1 114 ? 9.340 -13.863 17.210 1.00 78.44 114 PHE A C 1
ATOM 853 O O . PHE A 1 114 ? 9.362 -15.052 17.542 1.00 78.44 114 PHE A O 1
ATOM 860 N N . LEU A 1 115 ? 10.442 -13.108 17.147 1.00 75.75 115 LEU A N 1
ATOM 861 C CA . LEU A 1 115 ? 11.767 -13.589 17.547 1.00 75.75 115 LEU A CA 1
ATOM 862 C C . LEU A 1 115 ? 11.809 -13.921 19.047 1.00 75.75 115 LEU A C 1
ATOM 864 O O . LEU A 1 115 ? 12.256 -14.999 19.429 1.00 75.75 115 LEU A O 1
ATOM 868 N N . ASN A 1 116 ? 11.257 -13.049 19.899 1.00 76.62 116 ASN A N 1
ATOM 869 C CA . ASN A 1 116 ? 11.204 -13.273 21.349 1.00 76.62 116 ASN A CA 1
ATOM 870 C C . ASN A 1 116 ? 10.261 -14.418 21.763 1.00 76.62 116 ASN A C 1
ATOM 872 O O . ASN A 1 116 ? 10.549 -15.139 22.714 1.00 76.62 116 ASN A O 1
ATOM 876 N N . VAL A 1 117 ? 9.145 -14.611 21.052 1.00 79.19 117 VAL A N 1
ATOM 877 C CA . VAL A 1 117 ? 8.178 -15.701 21.300 1.00 79.19 117 VAL A CA 1
ATOM 878 C C . VAL A 1 117 ? 8.696 -17.059 20.782 1.00 79.19 117 VAL A C 1
ATOM 880 O O . VAL A 1 117 ? 8.121 -18.102 21.086 1.00 79.19 117 VAL A O 1
ATOM 883 N N . GLY A 1 118 ? 9.828 -17.089 20.067 1.00 64.44 118 GLY A N 1
ATOM 884 C CA . GLY A 1 118 ? 10.489 -18.328 19.649 1.00 64.44 118 GLY A CA 1
ATOM 885 C C . GLY A 1 118 ? 9.901 -18.965 18.387 1.00 64.44 118 GLY A C 1
ATOM 886 O O . GLY A 1 118 ? 10.071 -20.168 18.174 1.00 64.44 118 GLY A O 1
ATOM 887 N N . VAL A 1 119 ? 9.247 -18.172 17.528 1.00 59.91 119 VAL A N 1
ATOM 888 C CA . VAL A 1 119 ? 8.714 -18.621 16.222 1.00 59.91 119 VAL A CA 1
ATOM 889 C C . VAL A 1 119 ? 9.831 -19.113 15.283 1.00 59.91 119 VAL A C 1
ATOM 891 O O . VAL A 1 119 ? 9.577 -19.886 14.363 1.00 59.91 119 VAL A O 1
ATOM 894 N N . GLU A 1 120 ? 11.088 -18.780 15.584 1.00 57.09 120 GLU A N 1
ATOM 895 C CA . GLU A 1 120 ? 12.296 -19.299 14.925 1.00 57.09 120 GLU A CA 1
ATOM 896 C C . GLU A 1 120 ? 12.427 -20.835 14.976 1.00 57.09 120 GLU A C 1
ATOM 898 O O . GLU A 1 120 ? 13.150 -21.428 14.180 1.00 57.09 120 GLU A O 1
ATOM 903 N N . ARG A 1 121 ? 11.689 -21.518 15.863 1.00 54.12 121 ARG A N 1
ATOM 904 C CA . ARG A 1 121 ? 11.684 -22.990 15.933 1.00 54.12 121 ARG A CA 1
ATOM 905 C C . ARG A 1 121 ? 10.813 -23.670 14.874 1.00 54.12 121 ARG A C 1
ATOM 907 O O . ARG A 1 121 ? 10.774 -24.899 14.846 1.00 54.12 121 ARG A O 1
ATOM 914 N N . LEU A 1 122 ? 10.106 -22.926 14.019 1.00 56.47 122 LEU A N 1
ATOM 915 C CA . LEU A 1 122 ? 9.329 -23.529 12.938 1.00 56.47 122 LEU A CA 1
ATOM 916 C C . LEU A 1 122 ? 10.279 -23.963 11.800 1.00 56.47 122 LEU A C 1
ATOM 918 O O . LEU A 1 122 ? 10.890 -23.098 11.173 1.00 56.47 122 LEU A O 1
ATOM 922 N N . PRO A 1 123 ? 10.389 -25.265 11.460 1.00 57.28 123 PRO A N 1
ATOM 923 C CA . PRO A 1 123 ? 11.372 -25.770 10.488 1.00 57.28 123 PRO A CA 1
ATOM 924 C C . PRO A 1 123 ? 11.220 -25.216 9.058 1.00 57.28 123 PRO A C 1
ATOM 926 O O . PRO A 1 123 ? 12.080 -25.458 8.215 1.00 57.28 123 PRO A O 1
ATOM 929 N N . HIS A 1 124 ? 10.147 -24.469 8.781 1.00 59.41 124 HIS A N 1
ATOM 930 C CA . HIS A 1 124 ? 9.848 -23.871 7.481 1.00 59.41 124 HIS A CA 1
ATOM 931 C C . HIS A 1 124 ? 10.114 -22.355 7.406 1.00 59.41 124 HIS A C 1
ATOM 933 O O . HIS A 1 124 ? 10.160 -21.804 6.313 1.00 59.41 124 HIS A O 1
ATOM 939 N N . PHE A 1 125 ? 10.317 -21.667 8.536 1.00 56.03 125 PHE A N 1
ATOM 940 C CA . PHE A 1 125 ? 10.626 -20.234 8.547 1.00 56.03 125 PHE A CA 1
ATOM 941 C C . PHE A 1 125 ? 12.146 -20.037 8.569 1.00 56.03 125 PHE A C 1
ATOM 943 O O . PHE A 1 125 ? 12.715 -19.562 9.547 1.00 56.03 125 PHE A O 1
ATOM 950 N N . ARG A 1 126 ? 12.830 -20.450 7.495 1.00 59.03 126 ARG A N 1
ATOM 951 C CA . ARG A 1 126 ? 14.186 -19.961 7.228 1.00 59.03 126 ARG A CA 1
ATOM 952 C C . ARG A 1 126 ? 14.056 -18.679 6.419 1.00 59.03 126 ARG A C 1
ATOM 954 O O . ARG A 1 126 ? 13.661 -18.752 5.257 1.00 59.03 126 ARG A O 1
ATOM 961 N N . PRO A 1 127 ? 14.348 -17.505 6.992 1.00 56.00 127 PRO A N 1
ATOM 962 C CA . PRO A 1 127 ? 14.475 -16.318 6.179 1.00 56.00 127 PRO A CA 1
ATOM 963 C C . PRO A 1 127 ? 15.747 -16.499 5.337 1.00 56.00 127 PRO A C 1
ATOM 965 O O . PRO A 1 127 ? 16.858 -16.458 5.865 1.00 56.00 127 PRO A O 1
ATOM 968 N N . ASP A 1 128 ? 15.586 -16.775 4.040 1.00 57.78 128 ASP A N 1
ATOM 969 C CA . ASP A 1 128 ? 16.680 -16.926 3.072 1.00 57.78 128 ASP A CA 1
ATOM 970 C C . ASP A 1 128 ? 17.353 -15.565 2.800 1.00 57.78 128 ASP A C 1
ATOM 972 O O . ASP A 1 128 ? 17.330 -15.020 1.700 1.00 57.78 128 ASP A O 1
ATOM 976 N N . PHE A 1 129 ? 17.977 -14.998 3.832 1.00 55.88 129 PHE A N 1
ATOM 977 C CA . PHE A 1 129 ? 18.936 -13.899 3.745 1.00 55.88 129 PHE A CA 1
ATOM 978 C C . PHE A 1 129 ? 20.355 -14.445 3.578 1.00 55.88 129 PHE A C 1
ATOM 980 O O . PHE A 1 129 ? 21.306 -13.898 4.133 1.00 55.88 129 PHE A O 1
ATOM 987 N N . THR A 1 130 ? 20.532 -15.548 2.849 1.00 59.28 130 THR A N 1
ATOM 988 C CA . THR A 1 130 ? 21.873 -15.952 2.435 1.00 59.28 130 THR A CA 1
ATOM 989 C C . THR A 1 130 ? 22.344 -14.947 1.383 1.00 59.28 130 THR A C 1
ATOM 991 O O . THR A 1 130 ? 21.755 -14.872 0.301 1.00 59.28 130 THR A O 1
ATOM 994 N N . PRO A 1 131 ? 23.371 -14.121 1.668 1.00 55.28 131 PRO A N 1
ATOM 995 C CA . PRO A 1 131 ? 23.960 -13.294 0.631 1.00 55.28 131 PRO A CA 1
ATOM 996 C C . PRO A 1 131 ? 24.437 -14.232 -0.477 1.00 55.28 131 PRO A C 1
ATOM 998 O O . PRO A 1 131 ? 25.199 -15.168 -0.228 1.00 55.28 131 PRO A O 1
ATOM 1001 N N . SER A 1 132 ? 23.945 -14.012 -1.697 1.00 61.94 132 SER A N 1
ATOM 1002 C CA . SER A 1 132 ? 24.417 -14.738 -2.872 1.00 61.94 132 SER A CA 1
ATOM 1003 C C . SER A 1 132 ? 25.943 -14.623 -2.929 1.00 61.94 132 SER A C 1
ATOM 1005 O O . SER A 1 132 ? 26.445 -13.498 -2.806 1.00 61.94 1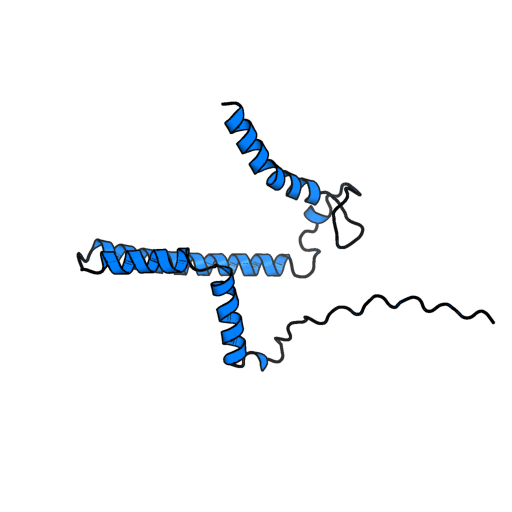32 SER A O 1
ATOM 1007 N N . PRO A 1 133 ? 26.685 -15.736 -3.085 1.00 68.44 133 PRO A N 1
ATOM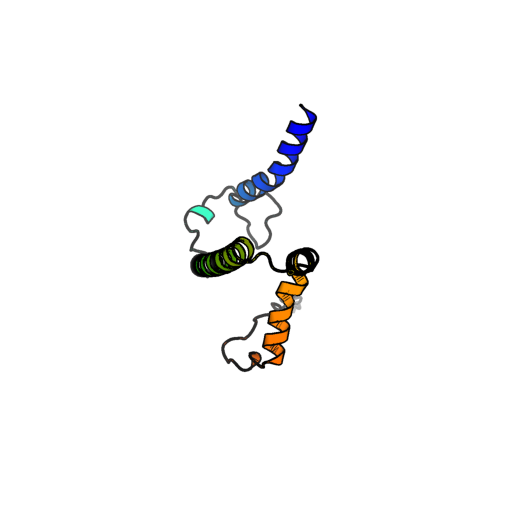 1008 C CA . PRO A 1 133 ? 28.137 -15.689 -3.117 1.00 68.44 133 PRO A CA 1
ATOM 1009 C C . PRO A 1 133 ? 28.591 -14.716 -4.214 1.00 68.44 133 PRO A C 1
ATOM 1011 O O . PRO A 1 133 ? 27.966 -14.675 -5.281 1.00 68.44 133 PRO A O 1
ATOM 1014 N N . PRO A 1 134 ? 29.641 -13.909 -3.968 1.00 70.00 134 PRO A N 1
ATOM 1015 C CA . PRO A 1 134 ? 30.177 -13.030 -4.996 1.00 70.00 134 PRO A CA 1
ATOM 1016 C C . PRO A 1 134 ? 30.519 -13.869 -6.236 1.00 70.00 134 PRO A C 1
ATOM 1018 O O . PRO A 1 134 ? 30.997 -15.000 -6.083 1.00 70.00 134 PRO A O 1
ATOM 1021 N N . PRO A 1 135 ? 30.262 -13.363 -7.458 1.00 67.62 135 PRO A N 1
ATOM 1022 C CA . PRO A 1 135 ? 30.611 -14.083 -8.674 1.00 67.62 135 PRO A CA 1
ATOM 1023 C C . PRO A 1 135 ? 32.093 -14.444 -8.601 1.00 67.62 135 PRO A C 1
ATOM 1025 O O . PRO A 1 135 ? 32.927 -13.570 -8.359 1.00 67.62 135 PRO A O 1
ATOM 1028 N N . ALA A 1 136 ? 32.395 -15.739 -8.730 1.00 66.56 136 ALA A N 1
ATOM 1029 C CA . ALA A 1 136 ? 33.746 -16.261 -8.613 1.00 66.56 136 ALA A CA 1
ATOM 1030 C C . ALA A 1 136 ? 34.672 -15.433 -9.507 1.00 66.56 136 ALA A C 1
ATOM 1032 O O . ALA A 1 136 ? 34.517 -15.422 -10.730 1.00 66.56 136 ALA A O 1
ATOM 1033 N N . ALA A 1 137 ? 35.602 -14.705 -8.885 1.00 62.69 137 ALA A N 1
ATOM 1034 C CA . ALA A 1 137 ? 36.643 -14.002 -9.606 1.00 62.69 137 ALA A CA 1
ATOM 1035 C C . ALA A 1 137 ? 37.334 -15.033 -10.501 1.00 62.69 137 ALA A C 1
ATOM 1037 O O . ALA A 1 137 ? 37.830 -16.049 -10.009 1.00 62.69 137 ALA A O 1
ATOM 1038 N N . HIS A 1 138 ? 37.293 -14.805 -11.815 1.00 61.94 138 HIS A N 1
ATOM 1039 C CA . HIS A 1 138 ? 38.023 -15.606 -12.782 1.00 61.94 138 HIS A CA 1
ATOM 1040 C C . HIS A 1 138 ? 39.489 -15.650 -12.348 1.00 61.94 138 HIS A C 1
ATOM 1042 O O . HIS A 1 138 ? 40.223 -14.677 -12.502 1.00 61.94 138 HIS A O 1
ATOM 1048 N N . ALA A 1 139 ? 39.895 -16.779 -11.768 1.00 62.25 139 ALA A N 1
ATOM 1049 C CA . ALA A 1 139 ? 41.286 -17.042 -11.469 1.00 62.25 139 ALA A CA 1
ATOM 1050 C C . ALA A 1 139 ? 42.076 -16.951 -12.787 1.00 62.25 139 ALA A C 1
ATOM 1052 O O . ALA A 1 139 ? 41.642 -17.534 -13.790 1.00 62.25 139 ALA A O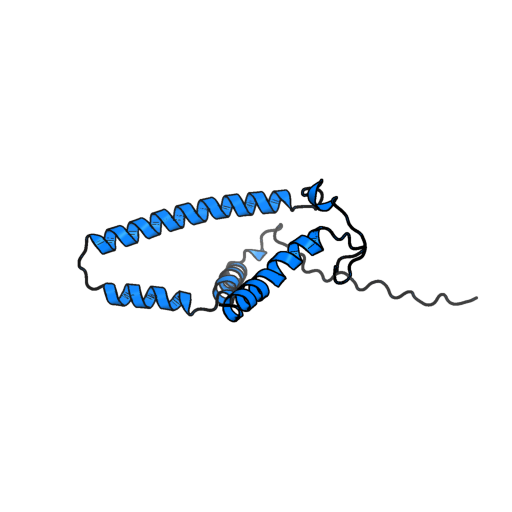 1
ATOM 1053 N N . PRO A 1 140 ? 43.205 -16.225 -12.826 1.00 58.03 140 PRO A N 1
ATOM 1054 C CA . PRO A 1 140 ? 44.033 -16.171 -14.017 1.00 58.03 140 PRO A CA 1
ATOM 1055 C C . PRO A 1 140 ? 44.522 -17.589 -14.319 1.00 58.03 140 PRO A C 1
ATOM 1057 O O . PRO A 1 140 ? 45.185 -18.224 -13.497 1.00 58.03 140 PRO A O 1
ATOM 1060 N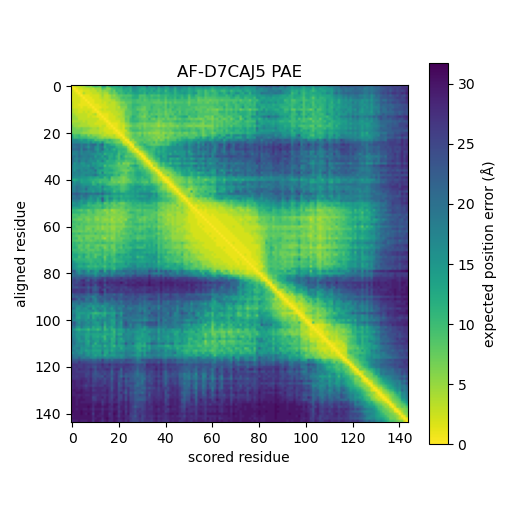 N . ARG A 1 141 ? 44.154 -18.115 -15.494 1.00 60.97 141 ARG A N 1
ATOM 1061 C CA . ARG A 1 141 ? 44.714 -19.371 -15.998 1.00 60.97 141 ARG A CA 1
ATOM 1062 C C . ARG A 1 141 ? 46.223 -19.185 -16.117 1.00 60.97 141 ARG A C 1
ATOM 1064 O O . ARG A 1 141 ? 46.684 -18.387 -16.927 1.00 60.97 141 ARG A O 1
ATOM 1071 N N . HIS A 1 142 ? 46.967 -19.923 -15.301 1.00 60.25 142 HIS A N 1
ATOM 1072 C CA . HIS A 1 142 ? 48.408 -20.075 -15.444 1.00 60.25 142 HIS A CA 1
ATOM 1073 C C . HIS A 1 142 ? 48.726 -20.587 -16.861 1.00 60.25 142 HIS A C 1
ATOM 1075 O O . HIS A 1 142 ? 48.167 -21.616 -17.253 1.00 60.25 142 HIS A O 1
ATOM 1081 N N . PRO A 1 143 ? 49.610 -19.922 -17.623 1.00 64.25 143 PRO A N 1
ATOM 1082 C CA . PRO A 1 143 ? 50.170 -20.504 -18.830 1.00 64.25 143 PRO A CA 1
ATOM 1083 C C . PRO A 1 143 ? 51.230 -21.534 -18.414 1.00 64.25 143 PRO A C 1
ATOM 1085 O O . PRO A 1 143 ? 52.119 -21.230 -17.615 1.00 64.25 143 PRO A O 1
ATOM 1088 N N . ARG A 1 144 ? 51.091 -22.763 -18.911 1.00 58.19 144 ARG A N 1
ATOM 1089 C CA . ARG A 1 144 ? 52.205 -23.702 -19.065 1.00 58.19 144 ARG A CA 1
ATOM 1090 C C . ARG A 1 144 ? 52.634 -23.674 -20.519 1.00 58.19 144 ARG A C 1
ATOM 1092 O O . ARG A 1 144 ? 51.720 -23.545 -21.364 1.00 58.19 144 ARG A O 1
#

Sequence (144 aa):
MIAGLATLAYLILPNVVVPAFSFNKPNGRFNYTWQRFSTDAWTDPCGVAGLCGSLVLSLQLAVWATLGATVLGTLIAFVRARHRFRARGAVGSLVFLPLAMPEVVMAASPATLFLNVGVERLPHFRPDFTPSPPPAAHAPRHPR

Mean predicted aligned error: 15.59 Å

InterPro domains:
  IPR000515 ABC transporter type 1, transmembrane domain MetI-like [PS50928] (55-144)
  IPR000515 ABC transporter type 1, transmembrane domain MetI-like [cd06261] (55-125)
  IPR035906 MetI-like superfamily [G3DSA:1.10.3720.10] (1-134)
  IPR035906 MetI-like superfamily [SSF161098] (7-119)
  IPR051789 Bacterial Polyamine Transport Permease [PTHR43848] (5-120)

Foldseek 3Di:
DVVVVVVVCVVCVVVVVVVVQVQADDPDPDRPDRDDGHPVCVVCVVPPPCRVVVVVVVVVVVVVVVVVCVVVVVVVVVCVVPDPDPCPVVVVVVVVVVVPDDPVCVVCVVVVVCVVVPVVPPPPPDPPPPPDPDDPDPDPPDDD

Radius of gyration: 25.31 Å; Cα contacts (8 Å, |Δi|>4): 31; chains: 1; bounding box: 77×55×56 Å

Seconda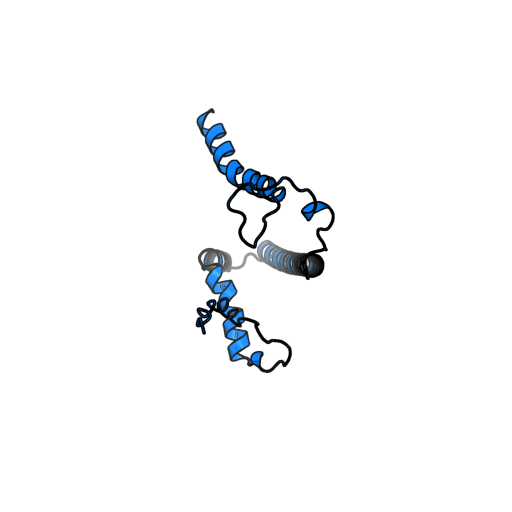ry structure (DSSP, 8-state):
-HHHHHHHHHHHHHHHHHHHHHTB--SSS---S---B--HHHH-TT-STTHHHHHHHHHHHHHHHHHHHHHHHHHHHHHHHH---TTHHHHHHHHHHHHHS-HHHHHHHHHHHHHHTTGGG-TT------PPPPP---------

pLDDT: mean 72.94, std 13.19, range [52.19, 96.75]

Organism: Streptomyces bingchenggensis (strain BCW-1) (NCBI:txid749414)

Solvent-accessible surface area (backbone atoms only — not comparable to full-atom values): 9030 Å² total; per-residue (Å²): 110,68,68,60,52,51,51,52,50,59,68,46,42,62,70,53,47,56,63,60,54,60,34,42,54,57,101,57,98,66,80,89,66,92,75,40,87,40,63,60,65,76,75,45,60,63,75,47,89,61,46,58,61,52,52,53,52,51,52,53,50,49,53,55,50,50,53,53,50,49,54,52,49,50,52,53,51,52,52,60,73,73,48,96,58,96,51,68,64,60,56,52,54,62,54,50,50,65,70,70,44,59,66,69,57,67,65,47,51,60,56,56,47,42,58,73,74,48,57,71,73,43,95,80,65,70,81,86,75,70,77,76,77,75,77,78,73,79,72,81,79,79,86,129